Protein AF-A0A537QGK7-F1 (afdb_monomer)

pLDDT: mean 91.7, std 7.26, range [56.16, 97.75]

Solvent-accessible surface area (backbone atoms only — not comparable to full-atom values): 8306 Å² total; per-residue (Å²): 130,87,54,60,95,69,25,20,76,45,94,88,42,79,32,83,48,45,48,52,81,74,43,79,50,34,39,28,34,38,33,85,54,47,72,62,47,49,44,46,47,26,74,72,68,62,34,43,72,64,48,75,45,65,44,75,77,41,93,72,44,70,91,87,61,94,61,72,71,54,51,26,38,32,21,16,63,89,83,50,76,45,43,39,31,46,32,33,28,72,56,50,75,61,41,84,92,60,83,65,61,93,89,54,41,69,75,44,80,42,65,37,56,88,44,71,64,27,52,56,41,39,52,54,51,36,54,77,70,67,49,87,75,89,79,85,80,83,133

Sequence (139 aa):
MSSVNGRYNVGGVYLPQPFKVRRLGHFGFNVEKLPEGREFYGDLLGFTASDTLDFSRAPWFPKNADLGDPRGYFMRYGTDHHAFVLFPKKVMDHRADRKFAPEVTINQITWQCGSLKEIADAHTYFQEQQVRVQRVGRD

Foldseek 3Di:
DDDDVCWEQAPNDTDNAPWDFDDWAAWEFQDQCQVVVCCCCPVVVPWDFLDKDQCCPPPQFDPPDDQDRQIKTFTPDDDHSGRYIYGHNSRVVSPPLQDDDPPDRTRDIDTDIPDPVSVVRNVVVCVVVVNDDSDDDDD

Secondary structure (DSSP, 8-state):
---BTTBEEETTEEESSS--EEEEEEEEEEESSHHHHHIIIIIIT-PEEEEEEEGGGSTTS-TT---S--EEEEEESTTSS-SEEEEEHHHHTT-TT----TT--EEEEEEEES-HHHHHHHHHHHHHTT------S--

Nearest PDB structures (foldseek):
  5trx-assembly1_C  TM=8.361E-01  e=1.289E-03  Brevibacterium fuscum
  4z6q-assembly1_B  TM=8.299E-01  e=1.289E-03  Brevibacterium fuscum
  1q0c-assembly1_A  TM=8.346E-01  e=1.886E-03  Brevibacterium fuscum
  4z6o-assembly1_B  TM=8.295E-01  e=2.281E-03  Brevibacterium fuscum
  1sqi-assembly1_B  TM=6.158E-01  e=1.408E-01  Rattus norvegicus

Structure (mmCIF, N/CA/C/O backbone):
data_AF-A0A537QGK7-F1
#
_entry.id   AF-A0A537QGK7-F1
#
loop_
_atom_site.group_PDB
_atom_site.id
_atom_site.type_symbol
_atom_site.label_atom_id
_atom_site.label_alt_id
_atom_site.label_comp_id
_atom_site.label_asym_id
_atom_site.label_entity_id
_atom_site.label_seq_id
_atom_site.pdbx_PDB_ins_code
_atom_site.Cartn_x
_atom_site.Cartn_y
_atom_site.Cartn_z
_atom_site.occupancy
_atom_site.B_iso_or_equiv
_atom_site.auth_seq_id
_atom_site.auth_comp_id
_atom_site.auth_asym_id
_atom_site.auth_atom_id
_atom_site.pdbx_PDB_model_num
ATOM 1 N N . MET A 1 1 ? -10.201 10.050 22.748 1.00 59.75 1 MET A N 1
ATOM 2 C CA . MET A 1 1 ? -11.456 9.262 22.628 1.00 59.75 1 MET A CA 1
ATOM 3 C C . MET A 1 1 ? -11.841 8.732 23.994 1.00 59.75 1 MET A C 1
ATOM 5 O O . MET A 1 1 ? -10.940 8.440 24.768 1.00 59.75 1 MET A O 1
ATOM 9 N N . SER A 1 2 ? -13.131 8.604 24.313 1.00 64.50 2 SER A N 1
ATOM 10 C CA . SER A 1 2 ? -13.538 7.987 25.578 1.00 64.50 2 SER A CA 1
ATOM 11 C C . SER A 1 2 ? -13.409 6.469 25.473 1.00 64.50 2 SER A C 1
ATOM 13 O O . SER A 1 2 ? -14.241 5.789 24.873 1.00 64.50 2 SER A O 1
ATOM 15 N N . SER A 1 3 ? -12.329 5.932 26.033 1.00 78.00 3 SER A N 1
ATOM 16 C CA . SER A 1 3 ? -12.297 4.522 26.389 1.00 78.00 3 SER A CA 1
ATOM 17 C C . SER A 1 3 ? -13.126 4.321 27.661 1.00 78.00 3 SER A C 1
ATOM 19 O O . SER A 1 3 ? -13.150 5.177 28.546 1.00 78.00 3 SER A O 1
ATOM 21 N N . VAL A 1 4 ? -13.841 3.203 27.755 1.00 77.12 4 VAL A N 1
ATOM 22 C CA . VAL A 1 4 ? -14.506 2.777 28.995 1.00 77.12 4 VAL A CA 1
ATOM 23 C C . VAL A 1 4 ? -13.707 1.601 29.527 1.00 77.12 4 VAL A C 1
ATOM 25 O O . VAL A 1 4 ? -13.590 0.584 28.844 1.00 77.12 4 VAL A O 1
ATOM 28 N N . ASN A 1 5 ? -13.101 1.754 30.706 1.00 86.88 5 ASN A N 1
ATOM 29 C CA . ASN A 1 5 ? -12.190 0.765 31.297 1.00 86.88 5 ASN A CA 1
ATOM 30 C C . ASN A 1 5 ? -11.074 0.317 30.328 1.00 86.88 5 ASN A C 1
ATOM 32 O O . ASN A 1 5 ? -10.769 -0.869 30.224 1.00 86.88 5 ASN A O 1
ATOM 36 N N . GLY A 1 6 ? -10.511 1.257 29.558 1.00 87.38 6 GLY A N 1
ATOM 37 C CA . GLY A 1 6 ? -9.458 0.963 28.577 1.00 87.38 6 GLY A CA 1
ATOM 38 C C . GLY A 1 6 ? -9.936 0.242 27.310 1.00 87.38 6 GLY A C 1
ATOM 39 O O . GLY A 1 6 ? -9.112 -0.262 26.552 1.00 87.38 6 GLY A O 1
ATOM 40 N N . ARG A 1 7 ? -11.252 0.180 27.058 1.00 95.12 7 ARG A N 1
ATOM 41 C CA . ARG A 1 7 ? -11.836 -0.415 25.847 1.00 95.12 7 ARG A CA 1
ATOM 42 C C . ARG A 1 7 ? -12.528 0.612 24.960 1.00 95.12 7 ARG A C 1
ATOM 44 O O . ARG A 1 7 ? -13.084 1.593 25.444 1.00 95.12 7 ARG A O 1
ATOM 51 N N . TYR A 1 8 ? -12.552 0.331 23.664 1.00 95.62 8 TYR A N 1
ATOM 52 C CA . TYR A 1 8 ? -13.096 1.177 22.608 1.00 95.62 8 TYR A CA 1
ATOM 53 C C . TYR A 1 8 ? -14.287 0.489 21.947 1.00 95.62 8 TYR A C 1
ATOM 55 O O . TYR A 1 8 ? -14.228 -0.706 21.663 1.00 95.62 8 TYR A O 1
ATOM 63 N N . ASN A 1 9 ? -15.360 1.232 21.682 1.00 94.94 9 ASN A N 1
ATOM 64 C CA . ASN A 1 9 ? -16.496 0.722 20.918 1.00 94.94 9 ASN A CA 1
ATOM 65 C C . ASN A 1 9 ? -16.163 0.728 19.416 1.00 94.94 9 ASN A C 1
ATOM 67 O O . ASN A 1 9 ? -16.026 1.790 18.811 1.00 94.94 9 ASN A O 1
ATOM 71 N N . VAL A 1 10 ? -16.067 -0.460 18.821 1.00 96.31 10 VAL A N 1
ATOM 72 C CA . VAL A 1 10 ? -15.790 -0.686 17.401 1.00 96.31 10 VAL A CA 1
ATOM 73 C C . VAL A 1 10 ? -16.999 -1.377 16.778 1.00 96.31 10 VAL A C 1
ATOM 75 O O . VAL A 1 10 ? -17.143 -2.598 16.838 1.00 96.31 10 VAL A O 1
ATOM 78 N N . GLY A 1 11 ? -17.908 -0.581 16.210 1.00 90.88 11 GLY A N 1
ATOM 79 C CA . GLY A 1 11 ? -19.113 -1.092 15.547 1.00 90.88 11 GLY A CA 1
ATOM 80 C C . GLY A 1 11 ? -20.055 -1.873 16.473 1.00 90.88 11 GLY A C 1
ATOM 81 O O . GLY A 1 11 ? -20.666 -2.841 16.032 1.00 90.88 11 GLY A O 1
ATOM 82 N N . GLY A 1 12 ? -20.140 -1.493 17.752 1.00 92.62 12 GLY A N 1
ATOM 83 C CA . GLY A 1 12 ? -20.980 -2.143 18.765 1.00 92.62 12 GLY A CA 1
ATOM 84 C C . GLY A 1 12 ? -20.254 -3.170 19.640 1.00 92.62 12 GLY A C 1
ATOM 85 O O . GLY A 1 12 ? -20.841 -3.665 20.597 1.00 92.62 12 GLY A O 1
ATOM 86 N N . VAL A 1 13 ? -18.981 -3.473 19.361 1.00 93.25 13 VAL A N 1
ATOM 87 C CA . VAL A 1 13 ? -18.167 -4.410 20.154 1.00 93.25 13 VAL A CA 1
ATOM 88 C C . VAL A 1 13 ? -17.045 -3.662 20.863 1.00 93.25 13 VAL A C 1
ATOM 90 O O . VAL A 1 13 ? -16.343 -2.864 20.249 1.00 93.25 13 VAL A O 1
ATOM 93 N N . TYR A 1 14 ? -16.840 -3.943 22.150 1.00 95.69 14 TYR A N 1
ATOM 94 C CA . TYR A 1 14 ? -15.757 -3.337 22.923 1.00 95.69 14 TYR A CA 1
ATOM 95 C C . TYR A 1 14 ? -14.437 -4.103 22.759 1.00 95.69 14 TYR A C 1
ATOM 97 O O . TYR A 1 14 ? -14.335 -5.260 23.171 1.00 95.69 14 TYR A O 1
ATOM 105 N N . LEU A 1 15 ? -13.422 -3.441 22.197 1.00 96.62 15 LEU A N 1
ATOM 106 C CA . LEU A 1 15 ? -12.084 -3.982 21.921 1.00 96.62 15 LEU A CA 1
ATOM 107 C C . LEU A 1 15 ? -10.988 -3.200 22.673 1.00 96.62 15 LEU A C 1
ATOM 109 O O . LEU A 1 15 ? -11.218 -2.050 23.044 1.00 96.62 15 LEU A O 1
ATOM 113 N N . PRO A 1 16 ? -9.797 -3.782 22.913 1.00 96.06 16 PRO A N 1
ATOM 114 C CA . PRO A 1 16 ? -8.675 -3.065 23.536 1.00 96.06 16 PRO A CA 1
ATOM 115 C C . PRO A 1 16 ? -8.027 -1.997 22.632 1.00 96.06 16 PRO A C 1
ATOM 117 O O . PRO A 1 16 ? -7.206 -1.214 23.097 1.00 96.06 16 PRO A O 1
ATOM 120 N N . GLN A 1 17 ? -8.417 -1.931 21.360 1.00 96.00 17 GLN A N 1
ATOM 121 C CA . GLN A 1 17 ? -7.979 -0.951 20.370 1.00 96.00 17 GLN A CA 1
ATOM 122 C C . GLN A 1 17 ? -9.189 -0.404 19.587 1.00 96.00 17 GLN A C 1
ATOM 124 O O . GLN A 1 17 ? -10.192 -1.111 19.458 1.00 96.00 17 GLN A O 1
ATOM 129 N N . PRO A 1 18 ? -9.132 0.817 19.025 1.00 97.06 18 PRO A N 1
ATOM 130 C CA . PRO A 1 18 ? -10.298 1.463 18.412 1.00 97.06 18 PRO A CA 1
ATOM 131 C C . PRO A 1 18 ? -10.557 1.073 16.949 1.00 97.06 18 PRO A C 1
ATOM 133 O O . PRO A 1 18 ? -11.225 1.789 16.209 1.00 97.06 18 PRO A O 1
ATOM 136 N N . PHE A 1 19 ? -10.035 -0.067 16.510 1.00 97.00 19 PHE A N 1
ATOM 137 C CA . PHE A 1 19 ? -10.201 -0.564 15.150 1.00 97.00 19 PHE A CA 1
ATOM 138 C C . PHE A 1 19 ? -10.206 -2.090 15.134 1.00 97.00 19 PHE A C 1
ATOM 140 O O . PHE A 1 19 ? -9.706 -2.745 16.051 1.00 97.00 19 PHE A O 1
ATOM 147 N N . LYS A 1 20 ? -10.742 -2.683 14.067 1.00 97.06 20 LYS A N 1
ATOM 148 C CA . LYS A 1 20 ? -10.645 -4.126 13.851 1.00 97.06 20 LYS A CA 1
ATOM 149 C C . LYS A 1 20 ? -10.231 -4.413 12.419 1.00 97.06 20 LYS A C 1
ATOM 151 O O . LYS A 1 20 ? -10.989 -4.150 11.487 1.00 97.06 20 LYS A O 1
ATOM 156 N N . VAL A 1 21 ? -9.071 -5.049 12.272 1.00 96.25 21 VAL A N 1
ATOM 157 C CA . VAL A 1 21 ? -8.625 -5.633 11.004 1.00 96.25 21 VAL A CA 1
ATOM 158 C C . VAL A 1 21 ? -9.649 -6.666 10.533 1.00 96.25 21 VAL A C 1
ATOM 160 O O . VAL A 1 21 ? -10.039 -7.557 11.290 1.00 96.25 21 VAL A O 1
ATOM 163 N N . ARG A 1 22 ? -10.110 -6.525 9.288 1.00 94.56 22 ARG A N 1
ATOM 164 C CA . ARG A 1 22 ? -11.125 -7.398 8.674 1.00 94.56 22 ARG A CA 1
ATOM 165 C C . ARG A 1 22 ? -10.536 -8.340 7.642 1.00 94.56 22 ARG A C 1
ATOM 167 O O . ARG A 1 22 ? -10.946 -9.492 7.579 1.00 94.56 22 ARG A O 1
ATOM 174 N N . ARG A 1 23 ? -9.584 -7.850 6.852 1.00 93.50 23 ARG A N 1
ATOM 175 C CA . ARG A 1 23 ? -8.852 -8.649 5.872 1.00 93.50 23 ARG A CA 1
ATOM 176 C C . ARG A 1 23 ? -7.470 -8.079 5.620 1.00 93.50 23 ARG A C 1
ATOM 178 O O . ARG A 1 23 ? -7.233 -6.887 5.840 1.00 93.50 23 ARG A O 1
ATOM 185 N N . LEU A 1 24 ? -6.605 -8.938 5.099 1.00 92.88 24 LEU A N 1
ATOM 186 C CA . LEU A 1 24 ? -5.445 -8.499 4.337 1.00 92.88 24 LEU A CA 1
ATOM 187 C C . LEU A 1 24 ? -5.931 -7.642 3.159 1.00 92.88 24 LEU A C 1
ATOM 189 O O . LEU A 1 24 ? -6.894 -7.994 2.471 1.00 92.88 24 LEU A O 1
ATOM 193 N N . GLY A 1 25 ? -5.305 -6.483 2.997 1.00 91.56 25 GLY A N 1
ATOM 194 C CA . GLY A 1 25 ? -5.476 -5.630 1.832 1.00 91.56 25 GLY A CA 1
ATOM 195 C C . GLY A 1 25 ? -4.521 -6.058 0.723 1.00 91.56 25 GLY A C 1
ATOM 196 O O . GLY A 1 25 ? -4.313 -7.245 0.481 1.00 91.56 25 GLY A O 1
ATOM 197 N N . HIS A 1 26 ? -3.909 -5.079 0.071 1.00 92.94 26 HIS A N 1
ATOM 198 C CA . HIS A 1 26 ? -2.876 -5.313 -0.922 1.00 92.94 26 HIS A CA 1
ATOM 199 C C . HIS A 1 26 ? -1.475 -5.436 -0.315 1.00 92.94 26 HIS A C 1
ATOM 201 O O . HIS A 1 26 ? -1.170 -4.925 0.772 1.00 92.94 26 HIS A O 1
ATOM 207 N N . PHE A 1 27 ? -0.603 -6.075 -1.086 1.00 93.25 27 PHE A N 1
ATOM 208 C CA . PHE A 1 27 ? 0.815 -6.238 -0.799 1.00 93.25 27 PHE A CA 1
ATOM 209 C C . PHE A 1 27 ? 1.650 -5.454 -1.818 1.00 93.25 27 PHE A C 1
ATOM 211 O O . PHE A 1 27 ? 1.323 -5.435 -3.002 1.00 93.25 27 PHE A O 1
ATOM 218 N N . GLY A 1 28 ? 2.715 -4.779 -1.388 1.00 93.94 28 GLY A N 1
ATOM 219 C CA . GLY A 1 28 ? 3.598 -4.027 -2.281 1.00 93.94 28 GLY A CA 1
ATOM 220 C C . GLY A 1 28 ? 5.034 -4.516 -2.230 1.00 93.94 28 GLY A C 1
ATOM 221 O O . GLY A 1 28 ? 5.602 -4.710 -1.155 1.00 93.94 28 GLY A O 1
ATOM 222 N N .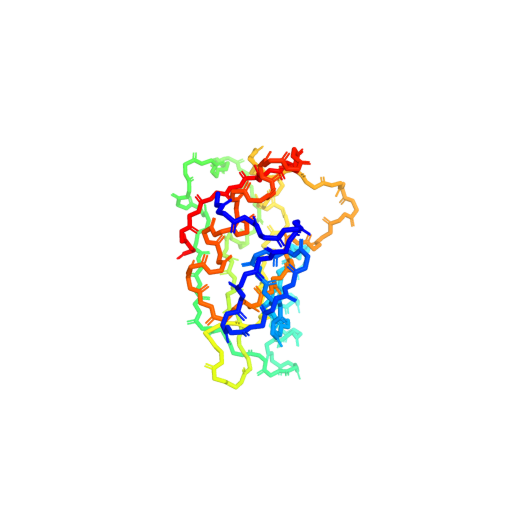 PHE A 1 29 ? 5.622 -4.675 -3.409 1.00 94.38 29 PHE A N 1
ATOM 223 C CA . PHE A 1 29 ? 6.934 -5.263 -3.609 1.00 94.38 29 PHE A CA 1
ATOM 224 C C . PHE A 1 29 ? 7.808 -4.357 -4.482 1.00 94.38 29 PHE A C 1
ATOM 226 O O . PHE A 1 29 ? 7.446 -3.997 -5.603 1.00 94.38 29 PHE A O 1
ATOM 233 N N . ASN A 1 30 ? 8.970 -3.984 -3.946 1.00 95.12 30 ASN A N 1
ATOM 234 C CA . ASN A 1 30 ? 10.043 -3.333 -4.681 1.00 95.12 30 ASN A CA 1
ATOM 235 C C . ASN A 1 30 ? 10.875 -4.418 -5.372 1.00 95.12 30 ASN A C 1
ATOM 237 O O . ASN A 1 30 ? 11.734 -5.043 -4.751 1.00 95.12 30 ASN A O 1
ATOM 241 N N . VAL A 1 31 ? 10.601 -4.648 -6.652 1.00 95.06 31 VAL A N 1
ATOM 242 C CA . VAL A 1 31 ? 11.206 -5.716 -7.447 1.00 95.06 31 VAL A CA 1
ATOM 243 C C . VAL A 1 31 ? 12.505 -5.250 -8.104 1.00 95.06 31 VAL A C 1
ATOM 245 O O . VAL A 1 31 ? 12.593 -4.143 -8.638 1.00 95.06 31 VAL A O 1
ATOM 248 N N . GLU A 1 32 ? 13.531 -6.098 -8.072 1.00 93.69 32 GLU A N 1
ATOM 249 C CA . GLU A 1 32 ? 14.828 -5.827 -8.712 1.00 93.69 32 GLU A CA 1
ATOM 250 C C . GLU A 1 32 ? 14.776 -5.989 -10.234 1.00 93.69 32 GLU A C 1
ATOM 252 O O . GLU A 1 32 ? 15.341 -5.185 -10.974 1.00 93.69 32 GLU A O 1
ATOM 257 N N . LYS A 1 33 ? 14.071 -7.031 -10.679 1.00 95.31 33 LYS A N 1
ATOM 258 C CA . LYS A 1 33 ? 13.901 -7.450 -12.071 1.00 95.31 33 LYS A CA 1
ATOM 259 C C . LYS A 1 33 ? 12.476 -7.146 -12.528 1.00 95.31 33 LYS A C 1
ATOM 261 O O . LYS A 1 33 ? 11.618 -8.024 -12.545 1.00 95.31 33 LYS A O 1
ATOM 266 N N . LEU A 1 34 ? 12.180 -5.861 -12.740 1.00 95.81 34 LEU A N 1
ATOM 267 C CA . LEU A 1 34 ? 10.814 -5.404 -13.017 1.00 95.81 34 LEU A CA 1
ATOM 268 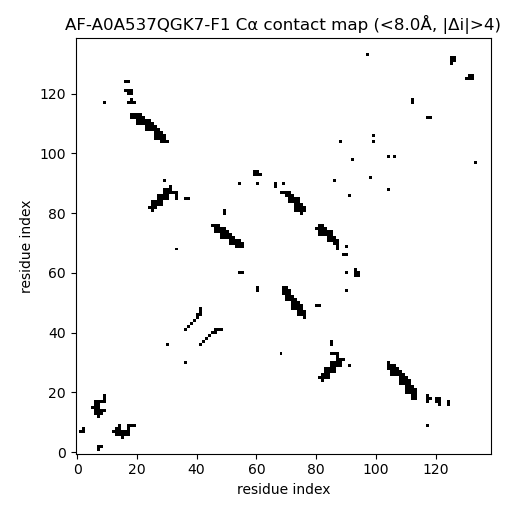C C . LEU A 1 34 ? 10.203 -6.026 -14.288 1.00 95.81 34 LEU A C 1
ATOM 270 O O . LEU A 1 34 ? 9.052 -6.454 -14.190 1.00 95.81 34 LEU A O 1
ATOM 274 N N . PRO A 1 35 ? 10.912 -6.128 -15.434 1.00 95.19 35 PRO A N 1
ATOM 275 C CA . PRO A 1 35 ? 10.368 -6.784 -16.625 1.00 95.19 35 PRO A CA 1
ATOM 276 C C . PRO A 1 35 ? 9.963 -8.239 -16.361 1.00 95.19 35 PRO A C 1
ATOM 278 O O . PRO A 1 35 ? 8.818 -8.611 -16.606 1.00 95.19 35 PRO A O 1
ATOM 281 N N . GLU A 1 36 ? 10.854 -9.026 -15.756 1.00 97.19 36 GLU A N 1
ATOM 282 C CA . GLU A 1 36 ? 10.617 -10.435 -15.431 1.00 97.19 36 GLU A CA 1
ATOM 283 C C . GLU A 1 36 ? 9.528 -10.592 -14.365 1.00 97.19 36 GLU A C 1
ATOM 285 O O . GLU A 1 36 ? 8.714 -11.506 -14.425 1.00 97.19 36 GLU A O 1
ATOM 290 N N . GLY A 1 37 ? 9.471 -9.677 -13.394 1.00 96.19 37 GLY A N 1
ATOM 291 C CA . GLY A 1 37 ? 8.390 -9.625 -12.419 1.00 96.19 37 GLY A CA 1
ATOM 292 C C . GLY A 1 37 ? 7.042 -9.353 -13.084 1.00 96.19 37 GLY A C 1
ATOM 293 O O . GLY A 1 37 ? 6.052 -10.002 -12.752 1.00 96.19 37 GLY A O 1
ATOM 294 N N . ARG A 1 38 ? 6.978 -8.419 -14.039 1.00 96.00 38 ARG A N 1
ATOM 295 C CA . ARG A 1 38 ? 5.725 -8.102 -14.729 1.00 96.00 38 ARG A CA 1
ATOM 296 C C . ARG A 1 38 ? 5.242 -9.273 -15.579 1.00 96.00 38 ARG A C 1
ATOM 298 O O . ARG A 1 38 ? 4.052 -9.568 -15.516 1.00 96.00 38 ARG A O 1
ATOM 305 N N . GLU A 1 39 ? 6.144 -9.935 -16.294 1.00 97.00 39 GLU A N 1
ATOM 306 C CA . GLU A 1 39 ? 5.845 -11.160 -17.040 1.00 97.00 39 GLU A CA 1
ATOM 307 C C . GLU A 1 39 ? 5.377 -12.271 -16.087 1.00 97.00 39 GLU A C 1
ATOM 309 O O . GLU A 1 39 ? 4.282 -12.804 -16.237 1.00 97.00 39 GLU A O 1
ATOM 314 N N . PHE A 1 40 ? 6.137 -12.565 -15.029 1.00 97.75 40 PHE A N 1
ATOM 315 C CA . PHE A 1 40 ? 5.805 -13.632 -14.085 1.00 97.75 40 PHE A CA 1
ATOM 316 C C . PHE A 1 40 ? 4.459 -13.418 -13.388 1.00 97.75 40 PHE A C 1
ATOM 318 O O . PHE A 1 40 ? 3.576 -14.273 -13.426 1.00 97.75 40 PHE A O 1
ATOM 325 N N . TYR A 1 41 ? 4.270 -12.271 -12.742 1.00 96.50 41 TYR A N 1
ATOM 326 C CA . TYR A 1 41 ? 3.034 -12.022 -12.008 1.00 96.50 41 TYR A CA 1
ATOM 327 C C . TYR A 1 41 ? 1.860 -11.728 -12.945 1.00 96.50 41 TYR A C 1
ATOM 329 O O . TYR A 1 41 ? 0.722 -12.054 -12.621 1.00 96.50 41 TYR A O 1
ATOM 337 N N . GLY A 1 42 ? 2.120 -11.112 -14.095 1.00 96.19 42 GLY A N 1
ATOM 338 C CA . GLY A 1 42 ? 1.096 -10.757 -15.063 1.00 96.19 42 GLY A CA 1
ATOM 339 C C . GLY A 1 42 ? 0.671 -11.909 -15.946 1.00 96.19 42 GLY A C 1
ATOM 340 O O . GLY A 1 42 ? -0.470 -12.357 -15.878 1.00 96.19 42 GLY A O 1
ATOM 341 N N . ASP A 1 43 ? 1.602 -12.365 -16.768 1.00 96.31 43 ASP A N 1
ATOM 342 C CA . ASP A 1 43 ? 1.330 -13.254 -17.889 1.00 96.31 43 ASP A CA 1
ATOM 343 C C . ASP A 1 43 ? 1.305 -14.720 -17.440 1.00 96.31 43 ASP A C 1
ATOM 345 O O . ASP A 1 43 ? 0.493 -15.496 -17.939 1.00 96.31 43 ASP A O 1
ATOM 349 N N . LEU A 1 44 ? 2.128 -15.096 -16.448 1.00 97.50 44 LEU A N 1
ATOM 350 C CA . LEU A 1 44 ? 2.150 -16.465 -15.920 1.00 97.50 44 LEU A CA 1
ATOM 351 C C . LEU A 1 44 ? 1.135 -16.679 -14.785 1.00 97.50 44 LEU A C 1
ATOM 353 O O . LEU A 1 44 ? 0.421 -17.680 -14.787 1.00 97.50 44 LEU A O 1
ATOM 357 N N . LEU A 1 45 ? 1.055 -15.765 -13.811 1.00 96.88 45 LEU A N 1
ATOM 358 C CA . LEU A 1 45 ? 0.130 -15.891 -12.671 1.00 96.88 45 LEU A CA 1
ATOM 359 C C . LEU A 1 45 ? -1.243 -15.234 -12.891 1.00 96.88 45 LEU A C 1
ATOM 361 O O . LEU A 1 45 ? -2.150 -15.449 -12.087 1.00 96.88 45 LEU A O 1
ATOM 365 N N . GLY A 1 46 ? -1.421 -14.455 -13.961 1.00 96.31 46 GLY A N 1
ATOM 366 C CA . GLY A 1 46 ? -2.723 -13.919 -14.370 1.00 96.31 46 GLY A CA 1
ATOM 367 C C . GLY A 1 46 ? -3.146 -12.609 -13.696 1.00 96.31 46 GLY A C 1
ATOM 368 O O . GLY A 1 46 ? -4.322 -12.241 -13.767 1.00 96.31 46 GLY A O 1
ATOM 369 N N . PHE A 1 47 ? -2.240 -11.876 -13.039 1.00 96.75 47 PHE A N 1
ATOM 370 C CA . PHE A 1 47 ? -2.584 -10.558 -12.501 1.00 96.75 47 PHE A CA 1
ATOM 371 C C . PHE A 1 47 ? -2.720 -9.514 -13.617 1.00 96.75 47 PHE A C 1
ATOM 373 O O . PHE A 1 47 ? -1.839 -9.314 -14.457 1.00 96.75 47 PHE A O 1
ATOM 380 N N . THR A 1 48 ? -3.794 -8.733 -13.561 1.00 96.06 48 THR A N 1
ATOM 381 C CA . THR A 1 48 ? -4.024 -7.639 -14.513 1.00 96.06 48 THR A CA 1
ATOM 382 C C . THR A 1 48 ? -3.588 -6.313 -13.905 1.00 96.06 48 THR A C 1
ATOM 384 O O . THR A 1 48 ? -3.945 -6.024 -12.765 1.00 96.06 48 THR A O 1
ATOM 387 N N . ALA A 1 49 ? -2.850 -5.485 -14.650 1.00 95.81 49 ALA A N 1
ATOM 388 C CA . ALA A 1 49 ? -2.563 -4.120 -14.217 1.00 95.81 49 ALA A CA 1
ATOM 389 C C . ALA A 1 49 ? -3.864 -3.297 -14.199 1.00 95.81 49 ALA A C 1
ATOM 391 O O . ALA A 1 49 ? -4.540 -3.190 -15.221 1.00 95.81 49 ALA A O 1
ATOM 392 N N . SER A 1 50 ? -4.230 -2.752 -13.040 1.00 96.50 50 SER A N 1
ATOM 393 C CA . SER A 1 50 ? -5.340 -1.807 -12.904 1.00 96.50 50 SER A CA 1
ATOM 394 C C . SER A 1 50 ? -4.896 -0.397 -13.272 1.00 96.50 50 SER A C 1
ATOM 396 O O . SER A 1 50 ? -5.610 0.296 -13.986 1.00 96.50 50 SER A O 1
ATOM 398 N N . ASP A 1 51 ? -3.693 -0.018 -12.828 1.00 96.06 51 ASP A N 1
ATOM 399 C CA . ASP A 1 51 ? -3.120 1.313 -12.985 1.00 96.06 51 ASP A CA 1
ATOM 400 C C . ASP A 1 51 ? -1.605 1.242 -13.121 1.00 96.06 51 ASP A C 1
ATOM 402 O O . ASP A 1 51 ? -0.942 0.265 -12.754 1.00 96.06 51 ASP A O 1
ATOM 406 N N . THR A 1 52 ? -1.037 2.324 -13.638 1.00 96.88 52 THR A N 1
ATOM 407 C CA . THR A 1 52 ? 0.405 2.498 -13.767 1.00 96.88 52 THR A CA 1
ATOM 408 C C . THR A 1 52 ? 0.785 3.903 -13.328 1.00 96.88 52 THR A C 1
ATOM 410 O O . THR A 1 52 ? 0.197 4.884 -13.780 1.00 96.88 52 THR A O 1
ATOM 413 N N . LEU A 1 53 ? 1.776 4.001 -12.446 1.00 95.31 53 LEU A N 1
ATOM 414 C CA . LEU A 1 53 ? 2.324 5.263 -11.965 1.00 95.31 53 LEU A CA 1
ATOM 415 C C . LEU A 1 53 ? 3.715 5.472 -12.552 1.00 95.31 53 LEU A C 1
ATOM 417 O O . LEU A 1 53 ? 4.585 4.629 -12.382 1.00 95.31 53 LEU A O 1
ATOM 421 N N . ASP A 1 54 ? 3.944 6.607 -13.200 1.00 96.06 54 ASP A N 1
ATOM 422 C CA . ASP A 1 54 ? 5.258 6.962 -13.734 1.00 96.06 54 ASP A CA 1
ATOM 423 C C . ASP A 1 54 ? 6.058 7.780 -12.710 1.00 96.06 54 ASP A C 1
ATOM 425 O O . ASP A 1 54 ? 5.793 8.969 -12.496 1.00 96.06 54 ASP A O 1
ATOM 429 N N . PHE A 1 55 ? 7.045 7.145 -12.069 1.00 94.94 55 PHE A N 1
ATOM 430 C CA . PHE A 1 55 ? 7.876 7.809 -11.067 1.00 94.94 55 PHE A CA 1
ATOM 431 C C . PHE A 1 55 ? 8.848 8.829 -11.660 1.00 94.94 55 PHE A C 1
ATOM 433 O O . PHE A 1 55 ? 9.304 9.690 -10.910 1.00 94.94 55 PHE A O 1
ATOM 440 N N . SER A 1 56 ? 9.119 8.811 -12.972 1.00 94.81 56 SER A N 1
ATOM 441 C CA . SER A 1 56 ? 10.003 9.805 -13.608 1.00 94.81 56 SER A CA 1
ATOM 442 C C . SER A 1 56 ? 9.478 11.238 -13.478 1.00 94.81 56 SER A C 1
ATOM 444 O O . SER A 1 56 ? 10.232 12.207 -13.537 1.00 94.81 56 SER A O 1
ATOM 446 N N . ARG A 1 57 ? 8.172 11.376 -13.227 1.00 94.00 57 ARG A N 1
ATOM 447 C CA . ARG A 1 57 ? 7.478 12.651 -13.028 1.00 94.00 57 ARG A CA 1
ATOM 448 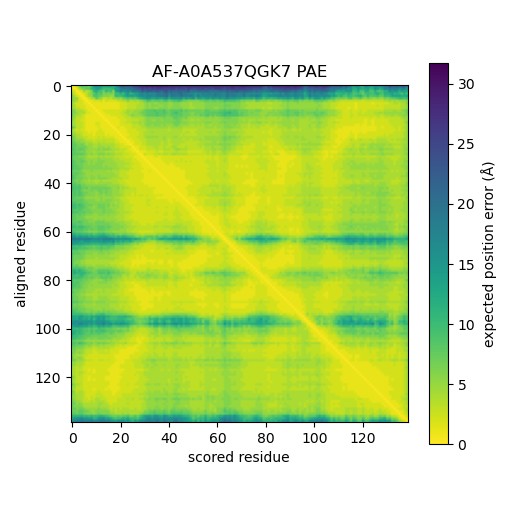C C . ARG A 1 57 ? 7.574 13.180 -11.596 1.00 94.00 57 ARG A C 1
ATOM 450 O O . ARG A 1 57 ? 7.114 14.289 -11.327 1.00 94.00 57 ARG A O 1
ATOM 457 N N . ALA A 1 58 ? 8.113 12.397 -10.662 1.00 91.75 58 ALA A N 1
ATOM 458 C CA . ALA A 1 58 ? 8.204 12.800 -9.269 1.00 91.75 58 ALA A CA 1
ATOM 459 C C . ALA A 1 58 ? 9.349 13.812 -9.049 1.00 91.75 58 ALA A C 1
ATOM 461 O O . ALA A 1 58 ? 10.434 13.626 -9.598 1.00 91.75 58 ALA A O 1
ATOM 462 N N . PRO A 1 59 ? 9.182 14.835 -8.185 1.00 92.19 59 PRO A N 1
ATOM 463 C CA . PRO A 1 59 ? 10.231 15.833 -7.935 1.00 92.19 59 PRO A CA 1
ATOM 464 C C . PRO A 1 59 ? 11.552 15.260 -7.399 1.00 92.19 59 PRO A C 1
ATOM 466 O O . PRO A 1 59 ? 12.599 15.880 -7.557 1.00 92.19 59 PRO A O 1
ATOM 469 N N . TRP A 1 60 ? 11.497 14.098 -6.744 1.00 91.31 60 TRP A N 1
ATOM 470 C CA . TRP A 1 60 ? 12.653 13.405 -6.170 1.00 91.31 60 TRP A CA 1
ATOM 471 C C . TRP A 1 60 ? 13.337 12.440 -7.148 1.00 91.31 60 TRP A C 1
ATOM 473 O O . TRP A 1 60 ? 14.373 11.876 -6.799 1.00 91.31 60 TRP A O 1
ATOM 483 N N . PHE A 1 61 ? 12.773 12.214 -8.339 1.00 93.62 61 PHE A N 1
ATOM 484 C CA . PHE A 1 61 ? 13.341 11.272 -9.297 1.00 93.62 61 PHE A CA 1
ATOM 485 C C . PHE A 1 61 ? 14.718 11.762 -9.780 1.00 93.62 61 PHE A C 1
ATOM 487 O O . PHE A 1 61 ? 14.865 12.938 -10.138 1.00 93.62 61 PHE A O 1
ATOM 494 N N . PRO A 1 62 ? 15.751 10.903 -9.789 1.00 91.00 62 PRO A N 1
ATOM 495 C CA . PRO A 1 62 ? 17.089 11.315 -10.191 1.00 91.00 62 PRO A CA 1
ATOM 496 C C . PRO A 1 62 ? 17.133 11.643 -11.688 1.00 91.00 62 PRO A C 1
ATOM 498 O O . PRO A 1 62 ? 16.802 10.818 -12.531 1.00 91.00 62 PRO A O 1
ATOM 501 N N . LYS A 1 63 ? 17.588 12.854 -12.032 1.00 87.00 63 LYS A N 1
ATOM 502 C CA . LYS A 1 63 ? 17.581 13.353 -13.421 1.00 87.00 63 LYS A CA 1
ATOM 503 C C . LYS A 1 63 ? 18.622 12.703 -14.340 1.00 87.00 63 LYS A C 1
ATOM 505 O O . LYS A 1 63 ? 18.441 12.721 -15.549 1.00 87.00 63 LYS A O 1
ATOM 510 N N . ASN A 1 64 ? 19.697 12.153 -13.775 1.00 84.94 64 ASN A N 1
ATOM 511 C CA . ASN A 1 64 ? 20.883 11.714 -14.523 1.00 84.94 64 ASN A CA 1
ATOM 512 C C . ASN A 1 64 ? 21.224 10.229 -14.293 1.00 84.94 64 ASN A C 1
ATOM 514 O O . ASN A 1 64 ? 22.384 9.848 -14.426 1.00 84.94 64 ASN A O 1
ATOM 518 N N . ALA A 1 65 ? 20.256 9.405 -13.885 1.00 86.19 65 ALA A N 1
ATOM 519 C CA . ALA A 1 65 ? 20.474 7.983 -13.624 1.00 86.19 65 ALA A CA 1
ATOM 520 C C . ALA A 1 65 ? 19.670 7.126 -14.609 1.00 86.19 65 ALA A C 1
ATOM 522 O O . ALA A 1 65 ? 18.466 7.327 -14.755 1.00 86.19 65 ALA A O 1
ATOM 523 N N . ASP A 1 66 ? 20.323 6.152 -15.248 1.00 90.69 66 ASP A N 1
ATOM 524 C CA . ASP A 1 66 ? 19.620 5.087 -15.963 1.00 90.69 66 ASP A CA 1
ATOM 525 C C . ASP A 1 66 ? 19.155 4.034 -14.954 1.00 90.69 66 ASP A C 1
ATOM 527 O O . ASP A 1 66 ? 19.945 3.257 -14.410 1.00 90.69 66 ASP A O 1
ATOM 531 N N . LEU A 1 67 ? 17.858 4.060 -14.660 1.00 92.56 67 LEU A N 1
ATOM 532 C CA . LEU A 1 67 ? 17.218 3.166 -13.699 1.00 92.56 67 LEU A CA 1
ATOM 533 C C . LEU A 1 67 ? 16.332 2.113 -14.374 1.00 92.56 67 LEU A C 1
ATOM 535 O O . LEU A 1 67 ? 15.668 1.344 -13.673 1.00 92.56 67 LEU A O 1
ATOM 539 N N . GLY A 1 68 ? 16.340 2.050 -15.709 1.00 93.25 68 GLY A N 1
ATOM 540 C CA . GLY A 1 68 ? 15.391 1.255 -16.481 1.00 93.25 68 GLY A CA 1
ATOM 541 C C . GLY A 1 68 ? 13.969 1.822 -16.428 1.00 93.25 68 GLY A C 1
ATOM 542 O O . GLY A 1 68 ? 13.773 3.033 -16.349 1.00 93.25 68 GLY A O 1
ATOM 543 N N . ASP A 1 69 ? 12.968 0.940 -16.491 1.00 95.19 69 ASP A N 1
ATOM 544 C CA . ASP A 1 69 ? 11.552 1.324 -16.479 1.00 95.19 69 ASP A CA 1
ATOM 545 C C . ASP A 1 69 ? 11.169 2.000 -15.144 1.00 95.19 69 ASP A C 1
ATOM 547 O O . ASP A 1 69 ? 11.218 1.349 -14.095 1.00 95.19 69 ASP A O 1
ATOM 551 N N . PRO A 1 70 ? 10.765 3.288 -15.152 1.00 95.81 70 PRO A N 1
ATOM 552 C CA . PRO A 1 70 ? 10.428 4.023 -13.942 1.00 95.81 70 PRO A CA 1
ATOM 553 C C . PRO A 1 70 ? 8.983 3.804 -13.489 1.00 95.81 70 PRO A C 1
ATOM 555 O O . PRO A 1 70 ? 8.528 4.476 -12.564 1.00 95.81 70 PRO A O 1
ATOM 558 N N . ARG A 1 71 ? 8.223 2.927 -14.147 1.00 97.25 71 ARG A N 1
ATOM 559 C CA . ARG A 1 71 ? 6.802 2.746 -13.860 1.00 97.25 71 ARG A CA 1
ATOM 560 C C . ARG A 1 71 ? 6.576 1.767 -12.718 1.00 97.25 71 ARG A C 1
ATOM 562 O O . ARG A 1 71 ? 7.155 0.689 -12.664 1.00 97.25 71 ARG A O 1
ATOM 569 N N . GLY A 1 72 ? 5.684 2.141 -11.813 1.00 96.94 72 GLY A N 1
ATOM 570 C CA . GLY A 1 72 ? 5.085 1.252 -10.834 1.00 96.94 72 GLY A CA 1
ATOM 571 C C . GLY A 1 72 ? 3.754 0.699 -11.330 1.00 96.94 72 GLY A C 1
ATOM 572 O O . GLY A 1 72 ? 2.925 1.457 -11.830 1.00 96.94 72 GLY A O 1
ATOM 573 N N . TYR A 1 73 ? 3.530 -0.598 -11.151 1.00 97.31 73 TYR A N 1
ATOM 574 C CA . TYR A 1 73 ? 2.319 -1.280 -11.604 1.00 97.31 73 TYR A CA 1
ATOM 575 C C . TYR A 1 73 ? 1.453 -1.679 -10.418 1.00 97.31 73 TYR A C 1
ATOM 577 O O . TYR A 1 73 ? 1.890 -2.420 -9.536 1.00 97.31 73 TYR A O 1
ATOM 585 N N . PHE A 1 74 ? 0.209 -1.217 -10.425 1.00 96.94 74 PHE A N 1
ATOM 586 C CA . PHE A 1 74 ? -0.824 -1.682 -9.512 1.00 96.94 74 PHE A CA 1
ATOM 587 C C . PHE A 1 74 ? -1.555 -2.819 -10.202 1.00 96.94 74 PHE A C 1
ATOM 589 O O . PHE A 1 74 ? -2.051 -2.658 -11.314 1.00 96.94 74 PHE A O 1
ATOM 596 N N . MET A 1 75 ? -1.565 -3.990 -9.581 1.00 96.88 75 MET A N 1
ATOM 597 C CA . MET A 1 75 ? -2.067 -5.214 -10.181 1.00 96.88 75 MET A CA 1
ATOM 598 C C . MET A 1 75 ? -3.165 -5.824 -9.321 1.00 96.88 75 MET A C 1
ATOM 600 O O . MET A 1 75 ? -3.112 -5.816 -8.087 1.00 96.88 75 MET A O 1
ATOM 604 N N . ARG A 1 76 ? -4.172 -6.385 -9.976 1.00 96.00 76 ARG A N 1
ATOM 605 C CA . ARG A 1 76 ? -5.334 -6.988 -9.332 1.00 96.00 76 ARG A CA 1
ATOM 606 C C . ARG A 1 76 ? -5.554 -8.421 -9.784 1.00 96.00 76 ARG A C 1
ATOM 608 O O . ARG A 1 76 ? -5.192 -8.807 -10.895 1.00 96.00 76 ARG A O 1
ATOM 615 N N . TYR A 1 77 ? -6.242 -9.146 -8.916 1.00 92.94 77 TYR A N 1
ATOM 616 C CA . TYR A 1 77 ? -7.054 -10.302 -9.257 1.00 92.94 77 TYR A CA 1
ATOM 617 C C . TYR A 1 77 ? -8.474 -10.030 -8.745 1.00 92.94 77 TYR A C 1
ATOM 619 O O . TYR A 1 77 ? -8.657 -9.368 -7.721 1.00 92.94 77 TYR A O 1
ATOM 627 N N . GLY A 1 78 ? -9.489 -10.512 -9.460 1.00 90.88 78 GLY A N 1
ATOM 628 C CA . GLY A 1 78 ? -10.883 -10.287 -9.077 1.00 90.88 78 GLY A CA 1
ATOM 629 C C . GLY A 1 78 ? -11.287 -8.808 -9.099 1.00 90.88 78 GLY A C 1
ATOM 630 O O . GLY A 1 78 ? -11.023 -8.100 -10.071 1.00 90.88 78 GLY A O 1
ATOM 631 N N . THR A 1 79 ? -11.975 -8.363 -8.045 1.00 90.31 79 THR A N 1
ATOM 632 C CA . THR A 1 79 ? -12.682 -7.070 -7.999 1.00 90.31 79 THR A CA 1
ATOM 633 C C . THR A 1 79 ? -12.005 -5.997 -7.149 1.00 90.31 79 THR A C 1
ATOM 635 O O . THR A 1 79 ? -12.491 -4.868 -7.121 1.00 90.31 79 THR A O 1
ATOM 638 N N . ASP A 1 80 ? -10.926 -6.318 -6.428 1.00 88.62 80 ASP A N 1
ATOM 639 C CA . ASP A 1 80 ? -10.154 -5.294 -5.714 1.00 88.62 80 ASP A CA 1
ATOM 640 C C . ASP A 1 80 ? -9.550 -4.301 -6.725 1.00 88.62 80 ASP A C 1
ATOM 642 O O . ASP A 1 80 ? -9.170 -4.685 -7.834 1.00 88.62 80 ASP A O 1
ATOM 646 N N . HIS A 1 81 ? -9.439 -3.020 -6.340 1.00 90.38 81 HIS A N 1
ATOM 647 C CA . HIS A 1 81 ? -8.787 -2.003 -7.176 1.00 90.38 81 HIS A CA 1
ATOM 648 C C . HIS A 1 81 ? -7.368 -2.453 -7.550 1.00 90.38 81 HIS A C 1
ATOM 650 O O . HIS A 1 81 ? -7.041 -2.546 -8.728 1.00 90.38 81 HIS A O 1
ATOM 656 N N . HIS A 1 82 ? -6.587 -2.855 -6.544 1.00 95.00 82 HIS A N 1
ATOM 657 C CA . HIS A 1 82 ? -5.373 -3.650 -6.682 1.00 95.00 82 HIS A CA 1
ATOM 658 C C . HIS A 1 82 ? -5.197 -4.537 -5.447 1.00 95.00 82 HIS A C 1
ATOM 660 O O . HIS A 1 82 ? -5.620 -4.184 -4.347 1.00 95.00 82 HIS A O 1
ATOM 666 N N . ALA A 1 83 ? -4.549 -5.680 -5.639 1.00 93.69 83 ALA A N 1
ATOM 667 C CA . ALA A 1 83 ? -4.190 -6.617 -4.577 1.00 93.69 83 ALA A CA 1
ATOM 668 C C . ALA A 1 83 ? -2.667 -6.781 -4.449 1.00 93.69 83 ALA A C 1
ATOM 670 O O . ALA A 1 83 ? -2.168 -7.221 -3.413 1.00 93.69 83 ALA A O 1
ATOM 671 N N . PHE A 1 84 ? -1.915 -6.401 -5.482 1.00 95.12 84 PHE A N 1
ATOM 672 C CA . PHE A 1 84 ? -0.469 -6.539 -5.518 1.00 95.12 84 PHE A CA 1
ATOM 673 C C . PHE A 1 84 ? 0.171 -5.388 -6.296 1.00 95.12 84 PHE A C 1
ATOM 675 O O . PHE A 1 84 ? -0.357 -4.956 -7.314 1.00 95.12 84 PHE A O 1
ATOM 682 N N . VAL A 1 85 ? 1.295 -4.865 -5.818 1.00 96.06 85 VAL A N 1
ATOM 683 C CA . VAL A 1 85 ? 1.976 -3.720 -6.433 1.00 96.06 85 VAL A CA 1
ATOM 684 C C . VAL A 1 85 ? 3.429 -4.074 -6.724 1.00 96.06 85 VAL A C 1
ATOM 686 O O . VAL A 1 85 ? 4.134 -4.534 -5.827 1.00 96.06 85 VAL A O 1
ATOM 689 N N . LEU A 1 86 ? 3.879 -3.816 -7.955 1.00 97.06 86 LEU A N 1
ATOM 690 C CA . LEU A 1 86 ? 5.265 -3.981 -8.396 1.00 97.06 86 LEU A CA 1
ATOM 691 C C . LEU A 1 86 ? 5.894 -2.622 -8.671 1.00 97.06 86 LEU A C 1
ATOM 693 O O . LEU A 1 86 ? 5.550 -1.970 -9.657 1.00 97.06 86 LEU A O 1
ATOM 697 N N . PHE A 1 87 ? 6.836 -2.209 -7.828 1.00 96.38 87 PHE A N 1
ATOM 698 C CA . PHE A 1 87 ? 7.619 -0.991 -8.036 1.00 96.38 87 PHE A CA 1
ATOM 699 C C . PHE A 1 87 ? 9.087 -1.320 -8.336 1.00 96.38 87 PHE A C 1
ATOM 701 O O . PHE A 1 87 ? 9.633 -2.238 -7.727 1.00 96.38 87 PHE A O 1
ATOM 708 N N . PRO A 1 88 ? 9.760 -0.578 -9.233 1.00 95.62 88 PRO A N 1
ATOM 709 C CA . PRO A 1 88 ? 11.179 -0.779 -9.513 1.00 95.62 88 PRO A CA 1
ATOM 710 C C . PRO A 1 88 ? 12.021 -0.428 -8.285 1.00 95.62 88 PRO A C 1
ATOM 712 O O . PRO A 1 88 ? 12.086 0.738 -7.886 1.00 95.62 88 PRO A O 1
ATOM 715 N N . LYS A 1 89 ? 12.713 -1.415 -7.700 1.00 93.81 89 LYS A N 1
ATOM 716 C CA . LYS A 1 89 ? 13.566 -1.205 -6.518 1.00 93.81 89 LYS A CA 1
ATOM 717 C C . LYS A 1 89 ? 14.630 -0.137 -6.764 1.00 93.81 89 LYS A C 1
ATOM 719 O O . LYS A 1 89 ? 14.759 0.773 -5.952 1.00 93.81 89 LYS A O 1
ATOM 724 N N . LYS A 1 90 ? 15.298 -0.184 -7.924 1.00 92.62 90 LYS A N 1
ATOM 725 C CA . LYS A 1 90 ? 16.319 0.803 -8.319 1.00 92.62 90 LYS A CA 1
ATOM 726 C C . LYS A 1 90 ? 15.812 2.244 -8.243 1.00 92.62 90 LYS A C 1
ATOM 728 O O . LYS A 1 90 ? 16.565 3.122 -7.859 1.00 92.62 90 LYS A O 1
ATOM 733 N N . VAL A 1 91 ? 14.541 2.488 -8.565 1.00 94.12 91 VAL A N 1
ATOM 734 C CA . VAL A 1 91 ? 13.921 3.819 -8.467 1.00 94.12 91 VAL A CA 1
ATOM 735 C C . VAL A 1 91 ? 13.506 4.137 -7.037 1.00 94.12 91 VAL A C 1
ATOM 737 O O . VAL A 1 91 ? 13.751 5.242 -6.559 1.00 94.12 91 VAL A O 1
ATOM 740 N N . MET A 1 92 ? 12.885 3.180 -6.344 1.00 92.50 92 MET A N 1
ATOM 741 C CA . MET A 1 92 ? 12.409 3.378 -4.972 1.00 92.50 92 MET A CA 1
ATOM 742 C C . MET A 1 92 ? 13.547 3.628 -3.978 1.00 92.50 92 MET A C 1
ATOM 744 O O . MET A 1 92 ? 13.346 4.378 -3.028 1.00 92.50 92 MET A O 1
ATOM 748 N N . ASP A 1 93 ? 14.742 3.089 -4.222 1.00 91.25 93 ASP A N 1
ATOM 749 C CA . ASP A 1 93 ? 15.920 3.297 -3.371 1.00 91.25 93 ASP A CA 1
ATOM 750 C C . ASP A 1 93 ? 16.411 4.767 -3.371 1.00 91.25 93 ASP A C 1
ATOM 752 O O . ASP A 1 93 ? 17.073 5.198 -2.427 1.00 91.25 93 ASP A O 1
ATOM 756 N N . HIS A 1 94 ? 16.033 5.584 -4.366 1.00 90.62 94 HIS A N 1
ATOM 757 C CA . HIS A 1 94 ? 16.312 7.032 -4.378 1.00 90.62 94 HIS A CA 1
ATOM 758 C C . HIS A 1 94 ? 15.317 7.861 -3.554 1.00 90.62 94 HIS A C 1
ATOM 760 O O . HIS A 1 94 ? 15.508 9.064 -3.353 1.00 90.62 94 HIS A O 1
ATOM 766 N N . ARG A 1 95 ? 14.233 7.248 -3.079 1.00 87.81 95 ARG A N 1
ATOM 767 C CA . ARG A 1 95 ? 13.143 7.954 -2.418 1.00 87.81 95 ARG A CA 1
ATOM 768 C C . ARG A 1 95 ? 13.463 8.187 -0.934 1.00 87.81 95 ARG A C 1
ATOM 770 O O . ARG A 1 95 ? 13.398 7.282 -0.109 1.00 87.81 95 ARG A O 1
ATOM 777 N N . ALA A 1 96 ? 13.791 9.428 -0.572 1.00 81.25 96 ALA A N 1
ATOM 778 C CA . ALA A 1 96 ? 14.345 9.753 0.749 1.00 81.25 96 ALA A CA 1
ATOM 779 C C . ALA A 1 96 ? 13.388 9.553 1.946 1.00 81.25 96 ALA A C 1
ATOM 781 O O . ALA A 1 96 ? 13.860 9.335 3.066 1.00 81.25 96 ALA A O 1
ATOM 782 N N . ASP A 1 97 ? 12.068 9.634 1.733 1.00 78.44 97 ASP A N 1
ATOM 783 C CA . ASP A 1 97 ? 11.038 9.526 2.782 1.00 78.44 97 ASP A CA 1
ATOM 784 C C . ASP A 1 97 ? 10.733 8.073 3.193 1.00 78.44 97 ASP A C 1
ATOM 786 O O . ASP A 1 97 ? 10.128 7.851 4.243 1.00 78.44 97 ASP A O 1
ATOM 790 N N . ARG A 1 98 ? 11.171 7.079 2.407 1.00 71.19 98 ARG A N 1
ATOM 791 C CA . ARG A 1 98 ? 10.936 5.652 2.665 1.00 71.19 98 ARG A CA 1
ATOM 792 C C . ARG A 1 98 ? 12.250 4.881 2.682 1.00 71.19 98 ARG A C 1
ATOM 794 O O . ARG A 1 98 ? 12.725 4.414 1.656 1.00 71.19 98 ARG A O 1
ATOM 801 N N . LYS A 1 99 ? 12.820 4.720 3.878 1.00 71.25 99 LYS A N 1
ATOM 802 C CA . LYS A 1 99 ? 14.024 3.909 4.091 1.00 71.25 99 LYS A CA 1
ATOM 803 C C . LYS A 1 99 ? 13.643 2.553 4.670 1.00 71.25 99 LYS A C 1
ATOM 805 O O . LYS A 1 99 ? 13.156 2.479 5.797 1.00 71.25 99 LYS A O 1
ATOM 810 N N . PHE A 1 100 ? 13.877 1.507 3.891 1.00 77.25 100 PHE A N 1
ATOM 811 C CA . PHE A 1 100 ? 13.801 0.117 4.327 1.00 77.25 100 PHE A CA 1
ATOM 812 C C . PHE A 1 100 ? 15.213 -0.389 4.632 1.00 77.25 100 PHE A C 1
ATOM 814 O O . PHE A 1 100 ? 16.193 0.189 4.157 1.00 77.25 100 PHE A O 1
ATOM 821 N N . ALA A 1 101 ? 15.326 -1.452 5.429 1.00 83.81 101 ALA A N 1
ATOM 822 C CA . ALA A 1 101 ? 16.588 -2.179 5.504 1.00 83.81 101 ALA A CA 1
ATOM 823 C C . ALA A 1 101 ? 16.935 -2.721 4.096 1.00 83.81 101 ALA A C 1
ATOM 825 O O . ALA A 1 101 ? 16.003 -3.069 3.363 1.00 83.81 101 ALA A O 1
ATOM 826 N N . PRO A 1 102 ? 18.213 -2.746 3.671 1.00 81.44 102 PRO A N 1
ATOM 827 C CA . PRO A 1 102 ? 18.590 -3.079 2.292 1.00 81.44 102 PRO A CA 1
ATOM 828 C C . PRO A 1 102 ? 18.019 -4.407 1.771 1.00 81.44 102 PRO A C 1
ATOM 830 O O . PRO A 1 102 ? 17.668 -4.507 0.596 1.00 81.44 102 PRO A O 1
ATOM 833 N N . GLU A 1 103 ? 17.893 -5.394 2.656 1.00 86.75 103 GLU A N 1
ATOM 834 C CA . GLU A 1 103 ? 17.360 -6.733 2.407 1.00 86.75 103 GLU A CA 1
ATOM 835 C C . GLU A 1 103 ? 15.826 -6.790 2.306 1.00 86.75 103 GLU A C 1
ATOM 837 O O . GLU A 1 103 ? 15.263 -7.771 1.819 1.00 86.75 103 GLU A O 1
ATOM 842 N N . VAL A 1 104 ? 15.127 -5.743 2.752 1.00 88.31 104 VAL A N 1
ATOM 843 C CA . VAL A 1 104 ? 13.665 -5.684 2.743 1.00 88.31 104 VAL A CA 1
ATOM 844 C C . VAL A 1 104 ? 13.184 -5.125 1.411 1.00 88.31 104 VAL A C 1
ATOM 846 O O . VAL A 1 104 ? 13.284 -3.936 1.112 1.00 88.31 104 VAL A O 1
ATOM 849 N N . THR A 1 105 ? 12.599 -6.009 0.613 1.00 91.25 105 THR A N 1
ATOM 850 C CA . THR A 1 105 ? 11.985 -5.690 -0.682 1.00 91.25 105 THR A CA 1
ATOM 851 C C . THR A 1 105 ? 10.474 -5.468 -0.578 1.00 91.25 105 THR A C 1
ATOM 853 O O . THR A 1 105 ? 9.862 -4.890 -1.473 1.00 91.25 105 THR A O 1
ATOM 856 N N . ILE A 1 106 ? 9.847 -5.877 0.526 1.00 92.00 106 ILE A N 1
ATOM 857 C CA . ILE A 1 106 ? 8.430 -5.619 0.804 1.00 92.00 106 ILE A CA 1
ATOM 858 C C . ILE A 1 106 ? 8.274 -4.155 1.212 1.00 92.00 106 ILE A C 1
ATOM 860 O O . ILE A 1 106 ? 8.771 -3.745 2.258 1.00 92.00 106 ILE A O 1
ATOM 864 N N . ASN A 1 107 ? 7.572 -3.361 0.402 1.00 88.75 107 ASN A N 1
ATOM 865 C CA . ASN A 1 107 ? 7.385 -1.938 0.685 1.00 88.75 107 ASN A CA 1
ATOM 866 C C . ASN A 1 107 ? 6.154 -1.660 1.558 1.00 88.75 107 ASN A C 1
ATOM 868 O O . ASN A 1 107 ? 6.166 -0.704 2.335 1.00 88.75 107 ASN A O 1
ATOM 872 N N . GLN A 1 108 ? 5.104 -2.481 1.452 1.00 89.75 108 GLN A N 1
ATOM 873 C CA . GLN A 1 108 ? 3.902 -2.351 2.271 1.00 89.75 108 GLN A CA 1
ATOM 874 C C . GLN A 1 108 ? 3.141 -3.671 2.383 1.00 89.75 108 GLN A C 1
ATOM 876 O O . GLN A 1 108 ? 3.027 -4.433 1.423 1.00 89.75 108 GLN A O 1
ATOM 881 N N . ILE A 1 109 ? 2.563 -3.890 3.561 1.00 93.00 109 ILE A N 1
ATOM 882 C CA . ILE A 1 109 ? 1.519 -4.881 3.818 1.00 93.00 109 ILE A CA 1
ATOM 883 C C . ILE A 1 109 ? 0.359 -4.098 4.412 1.00 93.00 109 ILE A C 1
ATOM 885 O O . ILE A 1 109 ? 0.555 -3.347 5.370 1.00 93.00 109 ILE A O 1
ATOM 889 N N . THR A 1 110 ? -0.828 -4.233 3.831 1.00 93.88 110 THR A N 1
ATOM 890 C CA . THR A 1 110 ? -1.979 -3.422 4.233 1.00 93.88 110 THR A CA 1
ATOM 891 C C . THR A 1 110 ? -3.089 -4.266 4.837 1.00 93.88 110 THR A C 1
ATOM 893 O O . THR A 1 110 ? -3.211 -5.466 4.586 1.00 93.88 110 THR A O 1
ATOM 896 N N . TRP A 1 111 ? -3.909 -3.615 5.655 1.00 94.31 111 TRP A N 1
ATOM 897 C CA . TRP A 1 111 ? -5.038 -4.219 6.345 1.00 94.31 111 TRP A CA 1
ATOM 898 C C . TRP A 1 111 ? -6.268 -3.347 6.141 1.00 94.31 111 TRP A C 1
ATOM 900 O O . TRP A 1 111 ? -6.212 -2.135 6.351 1.00 94.31 111 TRP 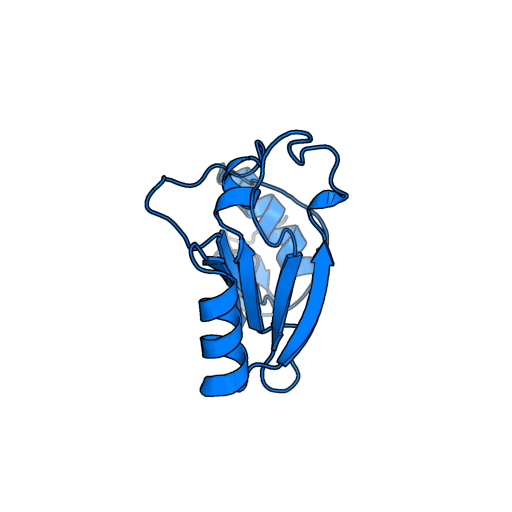A O 1
ATOM 910 N N . GLN A 1 112 ? -7.396 -3.955 5.780 1.00 93.19 112 GLN A N 1
ATOM 911 C CA . GLN A 1 112 ? -8.662 -3.231 5.727 1.00 93.19 112 GLN A CA 1
ATOM 912 C C . GLN A 1 112 ? -9.311 -3.199 7.116 1.00 93.19 112 GLN A C 1
ATOM 914 O O . GLN A 1 112 ? -9.471 -4.240 7.758 1.00 93.19 112 GLN A O 1
ATOM 919 N N . CYS A 1 113 ? -9.751 -2.011 7.539 1.00 95.31 11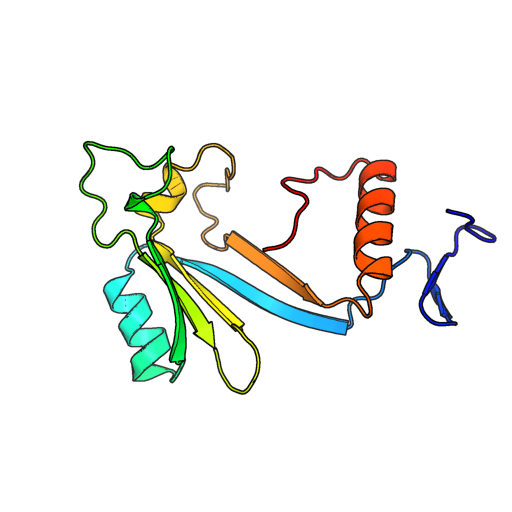3 CYS A N 1
ATOM 920 C CA . CYS A 1 113 ? -10.630 -1.815 8.697 1.00 95.31 113 CYS A CA 1
ATOM 921 C C . CYS A 1 113 ? -12.088 -1.588 8.265 1.00 95.31 113 CYS A C 1
ATOM 923 O O . CYS A 1 113 ? -12.379 -1.393 7.084 1.00 95.31 113 CYS A O 1
ATOM 925 N N . GLY A 1 114 ? -13.021 -1.626 9.219 1.00 94.94 114 GLY A N 1
ATOM 926 C CA . GLY A 1 114 ? -14.457 -1.587 8.918 1.00 94.94 114 GLY A CA 1
ATOM 927 C C . GLY A 1 114 ? -15.006 -0.219 8.503 1.00 94.94 114 GLY A C 1
ATOM 928 O O . GLY A 1 114 ? -16.104 -0.155 7.957 1.00 94.94 114 GLY A O 1
ATOM 929 N N . SER A 1 115 ? -14.282 0.876 8.753 1.00 93.88 115 SER A N 1
ATOM 930 C CA . SER A 1 115 ? -14.718 2.230 8.392 1.00 93.88 115 SER A CA 1
ATOM 931 C C . SER A 1 115 ? -13.559 3.229 8.364 1.00 93.88 115 SER A C 1
ATOM 933 O O . SER A 1 115 ? -12.502 2.987 8.943 1.00 93.88 115 SER A O 1
ATOM 935 N N . LEU A 1 116 ? -13.779 4.399 7.753 1.00 92.94 116 LEU A N 1
ATOM 936 C CA . LEU A 1 116 ? -12.828 5.514 7.825 1.00 92.94 116 LEU A CA 1
ATOM 937 C C . LEU A 1 116 ? -12.637 6.017 9.265 1.00 92.94 116 LEU A C 1
ATOM 939 O O . LEU A 1 116 ? -11.534 6.421 9.625 1.00 92.94 116 LEU A O 1
ATOM 943 N N . LYS A 1 117 ? -13.687 5.952 10.096 1.00 93.69 117 LYS A N 1
ATOM 944 C CA . LYS A 1 117 ? -13.588 6.272 11.523 1.00 93.69 117 LYS A CA 1
ATOM 945 C C . LYS A 1 117 ? -12.577 5.363 12.221 1.00 93.69 117 LYS A C 1
ATOM 947 O O . LYS A 1 117 ? -11.725 5.876 12.928 1.00 93.69 117 LYS A O 1
ATOM 952 N N . GLU A 1 118 ? -12.620 4.053 11.969 1.00 95.88 118 GLU A N 1
ATOM 953 C CA . GLU A 1 118 ? -11.631 3.120 12.530 1.00 95.88 118 GLU A CA 1
ATOM 954 C C . GLU A 1 118 ? -10.193 3.490 12.112 1.00 95.88 118 GLU A C 1
ATOM 956 O O . GLU A 1 118 ? -9.286 3.384 12.926 1.00 95.88 118 GLU A O 1
ATOM 961 N N . ILE A 1 119 ? -9.969 3.974 10.881 1.00 94.69 119 ILE A N 1
ATOM 962 C CA . ILE A 1 119 ? -8.637 4.422 10.424 1.00 94.69 119 ILE A CA 1
ATOM 963 C C . ILE A 1 119 ? -8.187 5.698 11.146 1.00 94.69 119 ILE A C 1
ATOM 965 O O . ILE A 1 119 ? -7.051 5.771 11.616 1.00 94.69 119 ILE A O 1
ATOM 969 N N . ALA A 1 120 ? -9.067 6.697 11.246 1.00 93.62 120 ALA A N 1
ATOM 970 C CA . ALA A 1 120 ? -8.774 7.930 11.973 1.00 93.62 120 ALA A CA 1
ATOM 971 C C . ALA A 1 120 ? -8.489 7.638 13.452 1.00 93.62 120 ALA A C 1
ATOM 973 O O . ALA A 1 120 ? -7.525 8.154 14.017 1.00 93.62 120 ALA A O 1
ATOM 974 N N . ASP A 1 121 ? -9.279 6.748 14.052 1.00 95.12 121 ASP A N 1
ATOM 975 C CA . ASP A 1 121 ? -9.115 6.394 15.448 1.00 95.12 121 ASP A CA 1
ATOM 976 C C . ASP A 1 121 ? -7.834 5.577 15.690 1.00 95.12 121 ASP A C 1
ATOM 978 O O . ASP A 1 121 ? -7.120 5.812 16.667 1.00 95.12 121 ASP A O 1
ATOM 982 N N . ALA A 1 122 ? -7.502 4.652 14.782 1.00 95.19 122 ALA A N 1
ATOM 983 C CA . ALA A 1 122 ? -6.248 3.905 14.811 1.00 95.19 122 ALA A CA 1
ATOM 984 C C . ALA A 1 122 ? -5.034 4.837 14.729 1.00 95.19 122 ALA A C 1
ATOM 986 O O . ALA A 1 122 ? -4.055 4.625 15.440 1.00 95.19 122 ALA A O 1
ATOM 987 N N . HIS A 1 123 ? -5.097 5.883 13.898 1.00 94.75 123 HIS A N 1
ATOM 988 C CA . HIS A 1 123 ? -4.020 6.862 13.796 1.00 94.75 123 HIS A CA 1
ATOM 989 C C . HIS A 1 123 ? -3.752 7.555 15.137 1.00 94.75 123 HIS A C 1
ATOM 991 O O . HIS A 1 123 ? -2.609 7.549 15.596 1.00 94.75 123 HIS A O 1
ATOM 997 N N . THR A 1 124 ? -4.793 8.087 15.789 1.00 94.06 124 THR A N 1
ATOM 998 C CA . THR A 1 124 ? -4.664 8.702 17.119 1.00 94.06 124 THR A CA 1
ATOM 999 C C . THR A 1 124 ? -4.138 7.701 18.145 1.00 94.06 124 THR A C 1
ATOM 1001 O O . THR A 1 124 ? -3.190 8.008 18.861 1.00 94.06 124 THR A O 1
ATOM 1004 N N . TYR A 1 125 ? -4.684 6.482 18.171 1.00 95.31 125 TYR A N 1
ATOM 1005 C CA . TYR A 1 125 ? -4.227 5.428 19.077 1.00 95.31 125 TYR A CA 1
ATOM 1006 C C . TYR A 1 125 ? -2.736 5.122 18.901 1.00 95.31 125 TYR A C 1
ATOM 1008 O O . TYR A 1 125 ? -1.993 5.084 19.875 1.00 95.31 125 TYR A O 1
ATOM 1016 N N . PHE A 1 126 ? -2.255 4.968 17.667 1.00 96.06 126 PHE A N 1
ATOM 1017 C CA . PHE A 1 126 ? -0.836 4.721 17.410 1.00 96.06 126 PHE A CA 1
ATOM 1018 C C . PHE A 1 126 ? 0.061 5.899 17.804 1.00 96.06 126 PHE A C 1
ATOM 1020 O O . PHE A 1 126 ? 1.162 5.664 18.296 1.00 96.06 126 PHE A O 1
ATOM 1027 N N . GLN A 1 127 ? -0.398 7.144 17.650 1.00 95.06 127 GLN A N 1
ATOM 1028 C CA . GLN A 1 127 ? 0.333 8.313 18.150 1.00 95.06 127 GLN A CA 1
ATOM 1029 C C . GLN A 1 127 ? 0.441 8.313 19.679 1.00 95.06 127 GLN A C 1
ATOM 1031 O O . GLN A 1 127 ? 1.526 8.544 20.207 1.00 95.06 127 GLN A O 1
ATOM 1036 N N . GLU A 1 128 ? -0.653 8.013 20.384 1.00 94.12 128 GLU A N 1
ATOM 1037 C CA . GLU A 1 128 ? -0.674 7.892 21.849 1.00 94.12 128 GLU A CA 1
ATOM 1038 C C . GLU A 1 128 ? 0.249 6.764 22.336 1.00 94.12 128 GLU A C 1
ATOM 1040 O O . GLU A 1 128 ? 0.935 6.917 23.342 1.00 94.12 128 GLU A O 1
ATOM 1045 N N . GLN A 1 129 ? 0.325 5.658 21.588 1.00 94.44 129 GLN A N 1
ATOM 1046 C CA . GLN A 1 129 ? 1.267 4.559 21.834 1.00 94.44 129 GLN A CA 1
ATOM 1047 C C . GLN A 1 129 ? 2.695 4.846 21.330 1.00 94.44 129 GLN A C 1
ATOM 1049 O O . GLN A 1 129 ? 3.544 3.957 21.348 1.00 94.44 129 GLN A O 1
ATOM 1054 N N . GLN A 1 130 ? 2.970 6.064 20.851 1.00 96.19 130 GLN A N 1
ATOM 1055 C CA . GLN A 1 130 ? 4.276 6.498 20.342 1.00 96.19 130 GLN A CA 1
ATOM 1056 C C . GLN A 1 130 ? 4.826 5.625 19.198 1.00 96.19 130 GLN A C 1
ATOM 1058 O O . GLN A 1 130 ? 6.036 5.534 18.979 1.00 96.19 130 GLN A O 1
ATOM 1063 N N . VAL A 1 13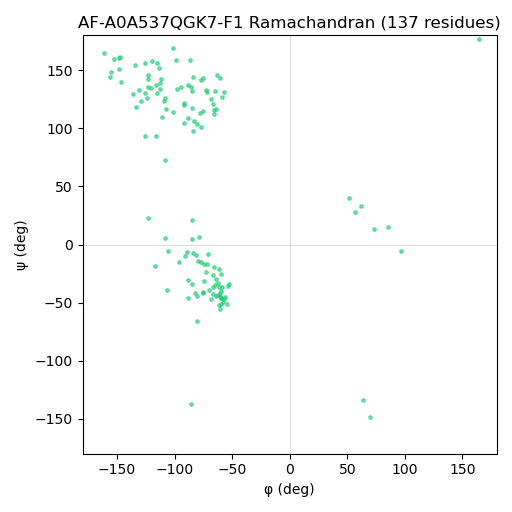1 ? 3.938 5.001 18.423 1.00 95.38 131 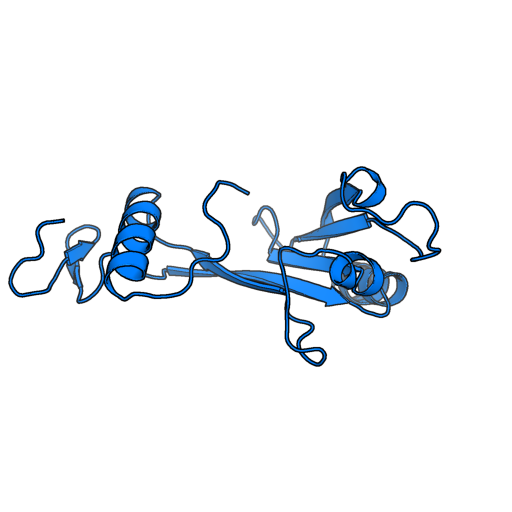VAL A N 1
ATOM 1064 C CA . VAL A 1 131 ? 4.305 4.260 17.218 1.00 95.38 131 VAL A CA 1
ATOM 1065 C C . VAL A 1 131 ? 4.704 5.252 16.130 1.00 95.38 131 VAL A C 1
ATOM 1067 O O . VAL A 1 131 ? 3.993 6.214 15.833 1.00 95.38 131 VAL A O 1
ATOM 1070 N N . ARG A 1 132 ? 5.849 5.007 15.486 1.00 90.81 132 ARG A N 1
ATOM 1071 C CA . ARG A 1 132 ? 6.327 5.836 14.377 1.00 90.81 132 ARG A CA 1
ATOM 1072 C C . ARG A 1 132 ? 5.395 5.713 13.169 1.00 90.81 132 ARG A C 1
ATOM 1074 O O . ARG A 1 132 ? 5.383 4.693 12.485 1.00 90.81 132 ARG A O 1
ATOM 1081 N N . VAL A 1 133 ? 4.692 6.795 12.849 1.00 89.31 133 VAL A N 1
ATOM 1082 C CA . VAL A 1 133 ? 3.864 6.907 11.641 1.00 89.31 133 VAL A CA 1
ATOM 1083 C C . VAL A 1 133 ? 4.696 7.514 10.510 1.00 89.31 133 VAL A C 1
ATOM 1085 O O . VAL A 1 133 ? 5.196 8.627 10.642 1.00 89.31 133 VAL A O 1
ATOM 1088 N N . GLN A 1 134 ? 4.863 6.793 9.394 1.00 84.81 134 GLN A N 1
ATOM 1089 C CA . GLN A 1 134 ? 5.628 7.303 8.243 1.00 84.81 134 GLN A CA 1
ATOM 1090 C C . GLN A 1 134 ? 4.858 8.355 7.436 1.00 84.81 134 GLN A C 1
ATOM 1092 O O . GLN A 1 134 ? 5.440 9.340 6.991 1.00 84.81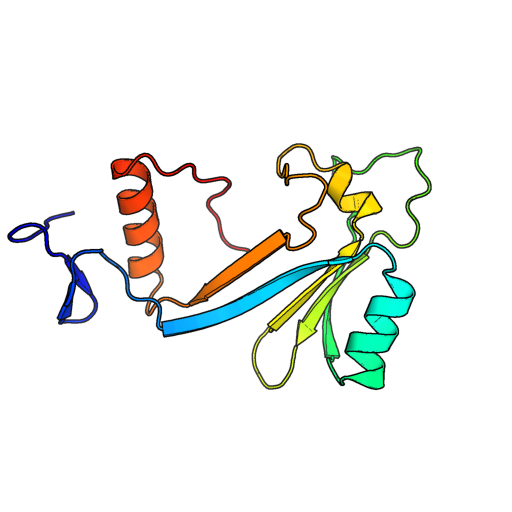 134 GLN A O 1
ATOM 1097 N N . ARG A 1 135 ? 3.556 8.139 7.216 1.00 85.06 135 ARG A N 1
ATOM 1098 C CA . ARG A 1 135 ? 2.690 9.030 6.437 1.00 85.06 135 ARG A CA 1
ATOM 1099 C C . ARG A 1 135 ? 1.236 8.856 6.862 1.00 85.06 135 ARG A C 1
ATOM 1101 O O . ARG A 1 135 ? 0.820 7.753 7.201 1.00 85.06 135 ARG A O 1
ATOM 1108 N N . VAL A 1 136 ? 0.476 9.945 6.778 1.00 86.44 136 VAL A N 1
ATOM 1109 C CA . VAL A 1 136 ? -0.986 9.967 6.888 1.00 86.44 136 VAL A CA 1
ATOM 1110 C C . VAL A 1 136 ? -1.538 10.612 5.624 1.00 86.44 136 VAL A C 1
ATOM 1112 O O . VAL A 1 136 ? -1.009 11.620 5.160 1.00 86.44 136 VAL A O 1
ATOM 1115 N N . GLY A 1 137 ? -2.580 10.030 5.047 1.00 79.50 137 GLY A N 1
ATOM 1116 C CA . GLY A 1 137 ? -3.231 10.564 3.859 1.00 79.50 137 GLY A CA 1
ATOM 1117 C C . GLY A 1 137 ? -4.130 9.527 3.208 1.00 79.50 137 GLY A C 1
ATOM 1118 O O . GLY A 1 137 ? -4.199 8.387 3.663 1.00 79.50 137 GLY A O 1
ATOM 1119 N N . ARG A 1 138 ? -4.817 9.944 2.145 1.00 68.06 138 ARG A N 1
ATOM 1120 C CA . ARG A 1 138 ? -5.393 9.006 1.185 1.00 68.06 138 ARG A CA 1
ATOM 1121 C C . ARG A 1 138 ? -4.310 8.633 0.177 1.00 68.06 138 ARG A C 1
ATOM 1123 O O . ARG A 1 138 ? -3.453 9.472 -0.131 1.00 68.06 138 ARG A O 1
ATOM 1130 N N . ASP A 1 139 ? -4.345 7.380 -0.247 1.00 56.16 139 ASP A N 1
ATOM 1131 C CA . ASP A 1 139 ? -3.614 6.927 -1.426 1.00 56.16 139 ASP A CA 1
ATOM 1132 C C . ASP A 1 139 ? -4.224 7.543 -2.690 1.00 56.16 139 ASP A C 1
ATOM 1134 O O . ASP A 1 139 ? -5.464 7.752 -2.704 1.00 56.16 139 ASP A O 1
#

Mean predicted aligned error: 4.65 Å

Radi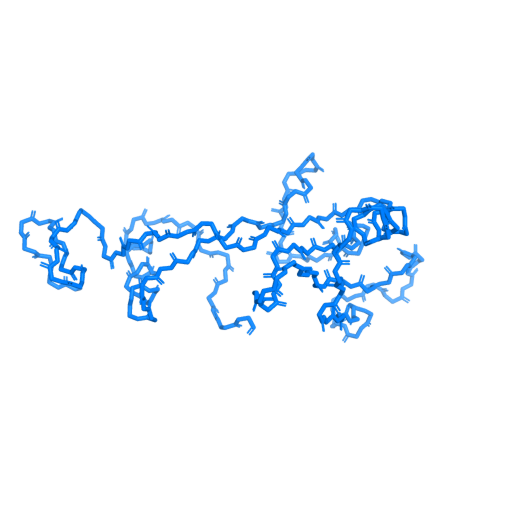us of gyration: 18.18 Å; Cα contacts (8 Å, |Δi|>4): 209; chains: 1; bounding box: 42×32×49 Å